Protein AF-X1I2N5-F1 (afdb_monomer_lite)

Sequence (137 aa):
MPGRALPEEIEVLGAMKLKTRVFELCNGKYESLKELARAMGISVTQVYRVRQGKSDIGEKFIIGAVKAFPDKKLDDLFYVVPDESEMTDSRSDLGAKGNLISTPQPPEARRDEIVRNALSTPPEARRDEIVKLRKAG

InterPro domains:
  IPR001387 Cro/C1-type, helix-turn-helix domain [cd00093] (32-69)

pLDDT: mean 70.34, std 18.23, range [41.16, 93.12]

Structure (mmCIF, N/CA/C/O backbone):
data_AF-X1I2N5-F1
#
_entry.id   AF-X1I2N5-F1
#
loop_
_atom_site.group_PDB
_atom_site.id
_atom_site.type_symbol
_atom_site.label_atom_id
_atom_site.label_alt_id
_atom_site.label_comp_id
_atom_site.label_asym_id
_atom_site.label_entity_id
_atom_site.label_seq_id
_atom_site.pdbx_PDB_ins_code
_atom_site.Cartn_x
_atom_site.Cartn_y
_atom_site.Cartn_z
_atom_site.occupancy
_atom_site.B_iso_or_equiv
_atom_site.auth_seq_id
_atom_site.auth_comp_id
_atom_site.auth_asym_id
_atom_site.auth_atom_id
_atom_site.pdbx_PDB_model_num
ATOM 1 N N . MET A 1 1 ? 7.879 -44.610 -39.556 1.00 47.16 1 MET A N 1
ATOM 2 C CA . MET A 1 1 ? 8.465 -43.344 -39.068 1.00 47.16 1 MET A CA 1
ATOM 3 C C . MET A 1 1 ? 7.423 -42.660 -38.192 1.00 47.16 1 MET A C 1
ATOM 5 O O . MET A 1 1 ? 6.459 -42.160 -38.758 1.00 47.16 1 MET A O 1
ATOM 9 N N . PRO A 1 2 ? 7.509 -42.709 -36.852 1.00 52.09 2 PRO A N 1
ATOM 10 C CA . PRO A 1 2 ? 6.597 -41.937 -36.017 1.00 52.09 2 PRO A CA 1
ATOM 11 C C . PRO A 1 2 ? 6.953 -40.454 -36.149 1.00 52.09 2 PRO A C 1
ATOM 13 O O . PRO A 1 2 ? 8.081 -40.044 -35.873 1.00 52.09 2 PRO A O 1
ATOM 16 N N . GLY A 1 3 ? 5.995 -39.678 -36.655 1.00 55.41 3 GLY A N 1
ATOM 17 C CA . GLY A 1 3 ? 6.076 -38.228 -36.722 1.00 55.41 3 GLY A CA 1
ATOM 18 C C . GLY A 1 3 ? 6.283 -37.664 -35.322 1.00 55.41 3 GLY A C 1
ATOM 19 O O . GLY A 1 3 ? 5.561 -38.008 -34.390 1.00 55.41 3 GLY A O 1
ATOM 20 N N . ARG A 1 4 ? 7.308 -36.825 -35.190 1.00 49.28 4 ARG A N 1
ATOM 21 C CA . ARG A 1 4 ? 7.583 -36.016 -34.004 1.00 49.28 4 ARG A CA 1
ATOM 22 C C . ARG A 1 4 ? 6.340 -35.168 -33.712 1.00 49.28 4 ARG A C 1
ATOM 24 O O . ARG A 1 4 ? 6.088 -34.200 -34.423 1.00 49.28 4 ARG A O 1
ATOM 31 N N . ALA A 1 5 ? 5.573 -35.543 -32.694 1.00 57.47 5 ALA A N 1
ATOM 32 C CA . ALA A 1 5 ? 4.666 -34.620 -32.034 1.00 57.47 5 ALA A CA 1
ATOM 33 C C . ALA A 1 5 ? 5.540 -33.559 -31.353 1.00 57.47 5 ALA A C 1
ATOM 35 O O . ALA A 1 5 ? 6.367 -33.886 -30.499 1.00 57.47 5 ALA A O 1
ATOM 36 N N . LEU A 1 6 ? 5.435 -32.312 -31.806 1.00 53.69 6 LEU A N 1
ATOM 37 C CA . LEU A 1 6 ? 5.934 -31.178 -31.039 1.00 53.69 6 LEU A CA 1
ATOM 38 C C . LEU A 1 6 ? 4.985 -30.997 -29.847 1.00 53.69 6 LEU A C 1
ATOM 40 O O . LEU A 1 6 ? 3.774 -31.078 -30.058 1.00 53.69 6 LEU A O 1
ATOM 44 N N . PRO A 1 7 ? 5.493 -30.800 -28.621 1.00 55.81 7 PRO A N 1
ATOM 45 C CA . PRO A 1 7 ? 4.635 -30.487 -27.493 1.00 55.81 7 PRO A CA 1
ATOM 46 C C . PRO A 1 7 ? 3.923 -29.157 -27.759 1.00 55.81 7 PRO A C 1
ATOM 48 O O . PRO A 1 7 ? 4.554 -28.135 -28.041 1.00 55.81 7 PRO A O 1
ATOM 51 N N . GLU A 1 8 ? 2.595 -29.222 -27.715 1.00 59.47 8 GLU A N 1
ATOM 52 C CA . GLU A 1 8 ? 1.730 -28.093 -27.402 1.00 59.47 8 GLU A CA 1
ATOM 53 C C . GLU A 1 8 ? 2.182 -27.494 -26.059 1.00 59.47 8 GLU A C 1
ATOM 55 O O . GLU A 1 8 ? 2.709 -28.208 -25.209 1.00 59.47 8 GLU A O 1
ATOM 60 N N . GLU A 1 9 ? 1.968 -26.190 -25.888 1.00 51.66 9 GLU A N 1
ATOM 61 C CA . GLU A 1 9 ? 2.235 -25.443 -24.651 1.00 51.66 9 GLU A CA 1
ATOM 62 C C . GLU A 1 9 ? 3.708 -25.073 -24.428 1.00 51.66 9 GLU A C 1
ATOM 64 O O . GLU A 1 9 ? 4.423 -25.589 -23.571 1.00 51.66 9 GLU A O 1
ATOM 69 N N . ILE A 1 10 ? 4.150 -24.047 -25.160 1.00 55.84 10 ILE A N 1
ATOM 70 C CA . ILE A 1 10 ? 5.128 -23.126 -24.582 1.00 55.84 10 ILE A CA 1
ATOM 71 C C . ILE A 1 10 ? 4.389 -22.442 -23.427 1.00 55.84 10 ILE A C 1
ATOM 73 O O . ILE A 1 10 ? 3.636 -21.494 -23.653 1.00 55.84 10 ILE A O 1
ATOM 77 N N . GLU A 1 11 ? 4.547 -22.966 -22.209 1.00 57.97 11 GLU A N 1
ATOM 78 C CA . GLU A 1 11 ? 4.245 -22.228 -20.987 1.00 57.97 11 GLU A CA 1
ATOM 79 C C . GLU A 1 11 ? 4.984 -20.899 -21.097 1.00 57.97 11 GLU A C 1
ATOM 81 O O . GLU A 1 11 ? 6.212 -20.822 -20.997 1.00 57.97 11 GLU A O 1
ATOM 86 N N . VAL A 1 12 ? 4.229 -19.842 -21.379 1.00 56.06 12 VAL A N 1
ATOM 87 C CA . VAL A 1 12 ? 4.724 -18.483 -21.271 1.00 56.06 12 VAL A CA 1
ATOM 88 C C . VAL A 1 12 ? 4.991 -18.294 -19.784 1.00 56.06 12 VAL A C 1
ATOM 90 O O . VAL A 1 12 ? 4.103 -17.903 -19.030 1.00 56.06 12 VAL A O 1
ATOM 93 N N . LEU A 1 13 ? 6.218 -18.590 -19.349 1.00 55.41 13 LEU A N 1
ATOM 94 C CA . LEU A 1 13 ? 6.786 -18.139 -18.080 1.00 55.41 13 LEU A CA 1
ATOM 95 C C . LEU A 1 13 ? 6.993 -16.618 -18.166 1.00 55.41 13 LEU A C 1
ATOM 97 O O . LEU A 1 13 ? 8.086 -16.100 -17.966 1.00 55.41 13 LEU A O 1
ATOM 101 N N . GLY A 1 14 ? 5.936 -15.895 -18.535 1.00 62.38 14 GLY A N 1
ATOM 102 C CA . GLY A 1 14 ? 5.864 -14.462 -18.379 1.00 62.38 14 GLY A CA 1
ATOM 103 C C . GLY A 1 14 ? 5.877 -14.212 -16.886 1.00 62.38 14 GLY A C 1
ATOM 104 O O . GLY A 1 14 ? 5.088 -14.812 -16.148 1.00 62.38 14 GLY A O 1
ATOM 105 N N . ALA A 1 15 ? 6.796 -13.364 -16.430 1.00 72.88 15 ALA A N 1
ATOM 106 C CA . ALA A 1 15 ? 6.779 -12.924 -15.048 1.00 72.88 15 ALA A CA 1
ATOM 107 C C . ALA A 1 15 ? 5.355 -12.443 -14.719 1.00 72.88 15 ALA A C 1
ATOM 109 O O . ALA A 1 15 ? 4.668 -11.858 -15.548 1.00 72.88 15 ALA A O 1
ATOM 110 N N . MET A 1 16 ? 4.839 -12.783 -13.547 1.00 81.38 16 MET A N 1
ATOM 111 C CA . MET A 1 16 ? 3.506 -12.357 -13.137 1.00 81.38 16 MET A CA 1
ATOM 112 C C . MET A 1 16 ? 3.657 -11.174 -12.188 1.00 81.38 16 MET A C 1
ATOM 114 O O . MET A 1 16 ? 4.370 -11.260 -11.189 1.00 81.38 16 MET A O 1
ATOM 118 N N . LYS A 1 17 ? 2.988 -10.060 -12.487 1.00 85.19 17 LYS A N 1
ATOM 119 C CA . LYS A 1 17 ? 3.001 -8.853 -11.654 1.00 85.19 17 LYS A CA 1
ATOM 120 C C . LYS A 1 17 ? 1.718 -8.748 -10.847 1.00 85.19 17 LYS A C 1
ATOM 122 O O . LYS A 1 17 ? 0.615 -8.835 -11.381 1.00 85.19 17 LYS A O 1
ATOM 127 N N . LEU A 1 18 ? 1.864 -8.500 -9.549 1.00 87.56 18 LEU A N 1
ATOM 128 C CA . LEU A 1 18 ? 0.736 -8.200 -8.676 1.00 87.56 18 LEU A CA 1
ATOM 129 C C . LEU A 1 18 ? 0.332 -6.730 -8.852 1.00 87.56 18 LEU A C 1
ATOM 131 O O . LEU A 1 18 ? 1.154 -5.824 -8.706 1.00 87.56 18 LEU A O 1
ATOM 135 N N . LYS A 1 19 ? -0.945 -6.485 -9.137 1.00 88.94 19 LYS A N 1
ATOM 136 C CA . LYS A 1 19 ? -1.578 -5.162 -9.175 1.00 88.94 19 LYS A CA 1
ATOM 137 C C . LYS A 1 19 ? -2.652 -5.056 -8.093 1.00 88.94 19 LYS A C 1
ATOM 139 O O . LYS A 1 19 ? -3.096 -6.051 -7.523 1.00 88.94 19 LYS A O 1
ATOM 144 N N . THR A 1 20 ? -3.063 -3.828 -7.781 1.00 91.00 20 THR A N 1
ATOM 145 C CA . THR A 1 20 ? -4.053 -3.553 -6.732 1.00 91.00 20 THR A CA 1
ATOM 146 C C . THR A 1 20 ? -5.181 -2.659 -7.224 1.00 91.00 20 THR A C 1
ATOM 148 O O . THR A 1 20 ? -4.958 -1.726 -7.994 1.00 91.00 20 THR A O 1
ATOM 151 N N . ARG A 1 21 ? -6.391 -2.932 -6.730 1.00 90.62 21 ARG A N 1
ATOM 152 C CA . ARG A 1 21 ? -7.608 -2.131 -6.929 1.00 90.62 21 ARG A CA 1
ATOM 153 C C . ARG A 1 21 ? -7.960 -1.292 -5.710 1.00 90.62 21 ARG A C 1
ATOM 155 O O . ARG A 1 21 ? -8.973 -0.601 -5.707 1.00 90.62 21 ARG A O 1
ATOM 162 N N . VAL A 1 22 ? -7.112 -1.305 -4.680 1.00 88.88 22 VAL A N 1
ATOM 163 C CA . VAL A 1 22 ? -7.304 -0.514 -3.458 1.00 88.88 22 VAL A CA 1
ATOM 164 C C . VAL A 1 22 ? -7.579 0.951 -3.801 1.00 88.88 22 VAL A C 1
ATOM 166 O O . VAL A 1 22 ? -8.502 1.539 -3.257 1.00 88.88 22 VAL A O 1
ATOM 169 N N . PHE A 1 23 ? -6.856 1.528 -4.766 1.00 87.69 23 PHE A N 1
ATOM 170 C CA . PHE A 1 23 ? -7.050 2.921 -5.183 1.00 87.69 23 PHE A CA 1
ATOM 171 C C . PHE A 1 23 ? -8.417 3.208 -5.821 1.00 87.69 23 PHE A C 1
ATOM 173 O O . PHE A 1 23 ? -8.908 4.323 -5.685 1.00 87.69 23 PHE A O 1
ATOM 180 N N . GLU A 1 24 ? -9.030 2.225 -6.482 1.00 87.56 24 GLU A N 1
ATOM 181 C CA . GLU A 1 24 ? -10.383 2.336 -7.045 1.00 87.56 24 GLU A CA 1
ATOM 182 C C . GLU A 1 24 ? -11.433 2.241 -5.932 1.00 87.56 24 GLU A C 1
ATOM 184 O O . GLU A 1 24 ? -12.378 3.024 -5.886 1.00 87.56 24 GLU A O 1
ATOM 189 N N . LEU A 1 25 ? -11.223 1.313 -4.994 1.00 84.19 25 LEU A N 1
ATOM 190 C CA . LEU A 1 25 ? -12.114 1.048 -3.862 1.00 84.19 25 LEU A CA 1
ATOM 191 C C . LEU A 1 25 ? -12.073 2.146 -2.786 1.00 84.19 25 LEU A C 1
ATOM 193 O O . LEU A 1 25 ? -12.960 2.212 -1.936 1.00 84.19 25 LEU A O 1
ATOM 197 N N . CYS A 1 26 ? -11.059 3.013 -2.811 1.00 79.44 26 CYS A N 1
ATOM 198 C CA . CYS A 1 26 ? -10.934 4.145 -1.895 1.00 79.44 26 CYS A CA 1
ATOM 199 C C . CYS A 1 26 ? -11.942 5.268 -2.150 1.00 79.44 26 CYS A C 1
ATOM 201 O O . CYS A 1 26 ? -12.223 6.016 -1.212 1.00 79.44 26 CYS A O 1
ATOM 203 N N . ASN A 1 27 ? -12.477 5.401 -3.372 1.00 70.12 27 ASN A N 1
ATOM 204 C CA . ASN A 1 27 ? -13.428 6.461 -3.716 1.00 70.12 27 ASN A CA 1
ATOM 205 C C . ASN A 1 27 ? -14.726 6.288 -2.909 1.00 70.12 27 ASN A C 1
ATOM 207 O O . ASN A 1 27 ? -15.592 5.493 -3.261 1.00 70.12 27 ASN A O 1
ATOM 211 N N . GLY A 1 28 ? -14.837 7.031 -1.806 1.00 71.50 28 GLY A N 1
ATOM 212 C CA . GLY A 1 28 ? -15.991 7.035 -0.904 1.00 71.50 28 GLY A CA 1
ATOM 213 C C . GLY A 1 28 ? -15.715 6.505 0.507 1.00 71.50 28 GLY A C 1
ATOM 214 O O . GLY A 1 28 ? -16.471 6.841 1.412 1.00 71.50 28 GLY A O 1
ATOM 215 N N . LYS A 1 29 ? -14.635 5.734 0.728 1.00 78.44 29 LYS A N 1
ATOM 216 C CA . LYS A 1 29 ? -14.237 5.261 2.076 1.00 78.44 29 LYS A CA 1
ATOM 217 C C . LYS A 1 29 ? -13.14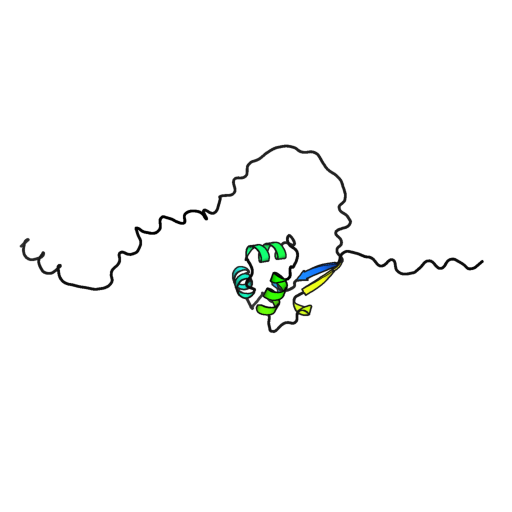8 6.126 2.715 1.00 78.44 29 LYS A C 1
ATOM 219 O O . LYS A 1 29 ? -13.093 6.213 3.936 1.00 78.44 29 LYS A O 1
ATOM 224 N N . TYR A 1 30 ? -12.303 6.760 1.900 1.00 85.06 30 TYR A N 1
ATOM 225 C CA . TYR A 1 30 ? -11.224 7.637 2.359 1.00 85.06 30 TYR A CA 1
ATOM 226 C C . TYR A 1 30 ? -11.192 8.918 1.525 1.00 85.06 30 TYR A C 1
ATOM 228 O O . TYR A 1 30 ? -11.266 8.860 0.297 1.00 85.06 30 TYR A O 1
ATOM 236 N N . GLU A 1 31 ? -11.032 10.071 2.174 1.00 82.19 31 GLU A N 1
ATOM 237 C CA . GLU A 1 31 ? -11.004 11.380 1.502 1.00 82.19 31 GLU A CA 1
ATOM 238 C C . GLU A 1 31 ? -9.656 11.644 0.819 1.00 82.19 31 GLU A C 1
ATOM 240 O O . GLU A 1 31 ? -9.544 12.461 -0.097 1.00 82.19 31 GLU A O 1
ATOM 245 N N . SER A 1 32 ? -8.596 10.960 1.261 1.00 87.69 32 SER A N 1
ATOM 246 C CA . SER A 1 32 ? -7.254 11.160 0.722 1.00 87.69 32 SER A CA 1
ATOM 247 C C . SER A 1 32 ? -6.354 9.930 0.822 1.00 87.69 32 SER A C 1
ATOM 249 O O . SER A 1 32 ? -6.491 9.076 1.697 1.00 87.69 32 SER A O 1
ATOM 251 N N . LEU A 1 33 ? -5.318 9.896 -0.024 1.00 86.94 33 LEU A N 1
ATOM 252 C CA . LEU A 1 33 ? -4.258 8.880 0.043 1.00 86.94 33 LEU A CA 1
ATOM 253 C C . LEU A 1 33 ? -3.484 8.898 1.369 1.00 86.94 33 LEU A C 1
ATOM 255 O O . LEU A 1 33 ? -2.929 7.877 1.766 1.00 86.94 33 LEU A O 1
ATOM 259 N N . LYS A 1 34 ? -3.431 10.048 2.054 1.00 90.69 34 LYS A N 1
ATOM 260 C CA . LYS A 1 34 ? -2.808 10.157 3.380 1.00 90.69 34 LYS A CA 1
ATOM 261 C C . LYS A 1 34 ? -3.623 9.410 4.429 1.00 90.69 34 LYS A C 1
ATOM 263 O O . LYS A 1 34 ? -3.055 8.714 5.264 1.00 90.69 34 LYS A O 1
ATOM 268 N N . GLU A 1 35 ? -4.940 9.551 4.369 1.00 90.75 35 GLU A N 1
ATOM 269 C CA . GLU A 1 35 ? -5.857 8.858 5.265 1.00 90.75 35 GLU A CA 1
ATOM 270 C C . GLU A 1 35 ? -5.838 7.350 5.017 1.00 90.75 35 GLU A C 1
ATOM 272 O O . GLU A 1 35 ? -5.667 6.578 5.958 1.00 90.75 35 GLU A O 1
ATOM 277 N N . LEU A 1 36 ? -5.870 6.945 3.745 1.00 90.75 36 LEU A N 1
ATOM 278 C CA . LEU A 1 36 ? -5.678 5.558 3.333 1.00 90.75 36 LEU A CA 1
ATOM 279 C C . LEU A 1 36 ? -4.357 4.984 3.874 1.00 90.75 36 LEU A C 1
ATOM 281 O O . LEU A 1 36 ? -4.344 3.903 4.456 1.00 90.75 36 LEU A O 1
ATOM 285 N N . ALA A 1 37 ? -3.242 5.707 3.732 1.00 91.75 37 ALA A N 1
ATOM 286 C CA . ALA A 1 37 ? -1.946 5.277 4.261 1.00 91.75 37 ALA A CA 1
ATOM 287 C C . ALA A 1 37 ? -1.986 5.075 5.784 1.00 91.75 37 ALA A C 1
ATOM 289 O O . ALA A 1 37 ? -1.458 4.085 6.291 1.00 91.75 37 ALA A O 1
ATOM 290 N N . ARG A 1 38 ? -2.660 5.983 6.505 1.00 92.44 38 ARG A N 1
ATOM 291 C CA . ARG A 1 38 ? -2.841 5.897 7.959 1.00 92.44 38 ARG A CA 1
ATOM 292 C C . ARG A 1 38 ? -3.690 4.689 8.351 1.00 92.44 38 ARG A C 1
ATOM 294 O O . ARG A 1 38 ? -3.328 3.994 9.293 1.00 92.44 38 ARG A O 1
ATOM 301 N N . ALA A 1 39 ? -4.767 4.415 7.616 1.00 90.75 39 ALA A N 1
ATOM 302 C CA . ALA A 1 39 ? -5.631 3.257 7.839 1.00 90.75 39 ALA A CA 1
ATOM 303 C C . ALA A 1 39 ? -4.910 1.928 7.552 1.00 90.75 39 ALA A C 1
ATOM 305 O O . ALA A 1 39 ? -5.043 0.974 8.313 1.00 90.75 39 ALA A O 1
ATOM 306 N N . MET A 1 40 ? -4.093 1.886 6.498 1.00 91.44 40 MET A N 1
ATOM 307 C CA . MET A 1 40 ? -3.269 0.723 6.157 1.00 91.44 40 MET A CA 1
ATOM 308 C C . MET A 1 40 ? -2.034 0.573 7.059 1.00 91.44 40 MET A C 1
ATOM 310 O O . MET A 1 40 ? -1.397 -0.476 7.058 1.00 91.44 40 MET A O 1
ATOM 314 N N . GLY A 1 41 ? -1.666 1.606 7.822 1.00 92.00 41 GLY A N 1
ATOM 315 C CA . GLY A 1 41 ? -0.470 1.597 8.665 1.00 92.00 41 GLY A CA 1
ATOM 316 C C . GLY A 1 41 ? 0.843 1.579 7.875 1.00 92.00 41 GLY A C 1
ATOM 317 O O . GLY A 1 41 ? 1.845 1.062 8.368 1.00 92.00 41 GLY A O 1
ATOM 318 N N . ILE A 1 42 ? 0.854 2.129 6.656 1.00 91.88 42 ILE A N 1
ATOM 319 C CA . ILE A 1 42 ? 2.055 2.230 5.816 1.00 91.88 42 ILE A CA 1
ATOM 320 C C . ILE A 1 42 ? 2.408 3.684 5.507 1.00 91.88 42 ILE A C 1
ATOM 322 O O . ILE A 1 42 ? 1.615 4.603 5.704 1.00 91.88 42 ILE A O 1
ATOM 326 N N . SER A 1 43 ? 3.628 3.912 5.015 1.00 91.50 43 SER A N 1
ATOM 327 C CA . SER A 1 43 ? 4.055 5.269 4.672 1.00 91.50 43 SER A CA 1
ATOM 328 C C . SER A 1 43 ? 3.275 5.813 3.474 1.00 91.50 43 SER A C 1
ATOM 330 O O . SER A 1 43 ? 3.054 5.120 2.478 1.00 91.50 43 SER A O 1
ATOM 332 N N . VAL A 1 44 ? 2.933 7.101 3.531 1.00 91.25 44 VAL A N 1
ATOM 333 C CA . VAL A 1 44 ? 2.312 7.827 2.412 1.00 91.25 44 VAL A CA 1
ATOM 334 C C . VAL A 1 44 ? 3.171 7.702 1.149 1.00 91.25 44 VAL A C 1
ATOM 336 O O . VAL A 1 44 ? 2.657 7.469 0.059 1.00 91.25 44 VAL A O 1
ATOM 339 N N . THR A 1 45 ? 4.496 7.772 1.299 1.00 91.25 45 THR A N 1
ATOM 340 C CA . THR A 1 45 ? 5.452 7.597 0.201 1.00 91.25 45 THR A CA 1
ATOM 341 C C . THR A 1 45 ? 5.326 6.229 -0.467 1.00 91.25 45 THR A C 1
ATOM 343 O O . THR A 1 45 ? 5.345 6.164 -1.695 1.00 91.25 45 THR A O 1
ATOM 346 N N . GLN A 1 46 ? 5.159 5.144 0.298 1.00 90.25 46 GLN A N 1
ATOM 347 C CA . GLN A 1 46 ? 4.913 3.819 -0.280 1.00 90.25 46 GLN A CA 1
ATOM 348 C C . GLN A 1 46 ? 3.615 3.789 -1.084 1.00 90.25 46 GLN A C 1
ATOM 350 O O . GLN A 1 46 ? 3.623 3.298 -2.207 1.00 90.25 46 GLN A O 1
ATOM 355 N N . VAL A 1 47 ? 2.532 4.367 -0.560 1.00 90.62 47 VAL A N 1
ATOM 356 C CA . VAL A 1 47 ? 1.245 4.443 -1.269 1.00 90.62 47 VAL A CA 1
ATOM 357 C C . VAL A 1 47 ? 1.402 5.144 -2.620 1.00 90.62 47 VAL A C 1
ATOM 359 O O . VAL A 1 47 ? 0.933 4.639 -3.638 1.00 90.62 47 VAL A O 1
ATOM 362 N N . TYR A 1 48 ? 2.125 6.267 -2.664 1.00 90.75 48 TYR A N 1
ATOM 363 C CA . TYR A 1 48 ? 2.406 6.966 -3.920 1.00 90.75 48 TYR A CA 1
ATOM 364 C C . TYR A 1 48 ? 3.297 6.164 -4.873 1.00 90.75 48 TYR A C 1
ATOM 366 O O . TYR A 1 48 ? 3.050 6.182 -6.077 1.00 90.75 48 TYR A O 1
ATOM 374 N N . ARG A 1 49 ? 4.315 5.453 -4.371 1.00 89.00 49 ARG A N 1
ATOM 375 C CA . ARG A 1 49 ? 5.203 4.633 -5.213 1.00 89.00 49 ARG A CA 1
ATOM 376 C C . ARG A 1 49 ? 4.473 3.448 -5.834 1.00 89.00 49 ARG A C 1
ATOM 378 O O . ARG A 1 49 ? 4.636 3.223 -7.028 1.00 89.00 49 ARG A O 1
ATOM 385 N N . VAL A 1 50 ? 3.636 2.758 -5.062 1.00 89.00 50 VAL A N 1
ATOM 386 C CA . VAL A 1 50 ? 2.796 1.657 -5.559 1.00 89.00 50 VAL A CA 1
ATOM 387 C C . VAL A 1 50 ? 1.787 2.179 -6.581 1.00 89.00 50 VAL A C 1
ATOM 389 O O . VAL A 1 50 ? 1.660 1.613 -7.661 1.00 89.00 50 VAL A O 1
ATOM 392 N N . ARG A 1 51 ? 1.142 3.323 -6.310 1.00 87.25 51 ARG A N 1
ATOM 393 C CA . ARG A 1 51 ? 0.223 3.966 -7.265 1.00 87.25 51 ARG A CA 1
ATOM 394 C C . ARG A 1 51 ? 0.896 4.311 -8.597 1.00 87.25 51 ARG A C 1
ATOM 396 O O . ARG A 1 51 ? 0.264 4.219 -9.641 1.00 87.25 51 ARG A O 1
ATOM 403 N N . GLN A 1 52 ? 2.153 4.746 -8.557 1.00 86.75 52 GLN A N 1
ATOM 404 C CA . GLN A 1 52 ? 2.933 5.097 -9.748 1.00 86.75 52 GLN A CA 1
ATOM 405 C C . GLN A 1 52 ? 3.570 3.879 -10.437 1.00 86.75 52 GLN A C 1
ATOM 407 O O . GLN A 1 52 ? 4.270 4.066 -11.427 1.00 86.75 52 GLN A O 1
ATOM 412 N N . GLY A 1 53 ? 3.399 2.663 -9.903 1.00 84.88 53 GLY A N 1
ATOM 413 C CA . GLY A 1 53 ? 4.070 1.461 -10.409 1.00 84.88 53 GLY A CA 1
ATOM 414 C C . GLY A 1 53 ? 5.590 1.460 -10.205 1.00 84.88 53 GLY A C 1
ATOM 415 O O . GLY A 1 53 ? 6.295 0.725 -10.882 1.00 84.88 53 GLY A O 1
ATOM 416 N N . LYS A 1 54 ? 6.114 2.296 -9.295 1.00 84.12 54 LYS A N 1
ATOM 417 C CA . LYS A 1 54 ? 7.554 2.420 -8.986 1.00 84.12 54 LYS A CA 1
ATOM 418 C C . LYS A 1 54 ? 8.026 1.495 -7.864 1.00 84.12 54 LYS A C 1
ATOM 420 O O . LYS A 1 54 ? 9.222 1.411 -7.598 1.00 84.12 54 LYS A O 1
ATOM 425 N N . SER A 1 55 ? 7.099 0.890 -7.131 1.00 82.12 55 SER A N 1
ATOM 426 C CA . SER A 1 55 ? 7.400 -0.122 -6.123 1.00 82.12 55 SER A CA 1
ATOM 427 C C . SER A 1 55 ? 6.427 -1.268 -6.255 1.00 82.12 55 SER A C 1
ATOM 429 O O . SER A 1 55 ? 5.228 -1.039 -6.427 1.00 82.12 55 SER A O 1
ATOM 431 N N . ASP A 1 56 ? 6.962 -2.470 -6.089 1.00 82.50 56 ASP A N 1
ATOM 432 C CA . ASP A 1 56 ? 6.170 -3.681 -6.013 1.00 82.50 56 ASP A CA 1
ATOM 433 C C . ASP A 1 56 ? 5.288 -3.689 -4.765 1.00 82.50 56 ASP A C 1
ATOM 435 O O . ASP A 1 56 ? 5.561 -3.049 -3.738 1.00 82.50 56 ASP A O 1
ATOM 439 N N . ILE A 1 57 ? 4.198 -4.438 -4.870 1.00 88.38 57 ILE A N 1
ATOM 440 C CA . ILE A 1 57 ? 3.255 -4.648 -3.782 1.00 88.38 57 ILE A CA 1
ATOM 441 C C . ILE A 1 57 ? 3.861 -5.675 -2.825 1.00 88.38 57 ILE A C 1
ATOM 443 O O . ILE A 1 57 ? 3.806 -6.877 -3.060 1.00 88.38 57 ILE A O 1
ATOM 447 N N . GLY A 1 58 ? 4.459 -5.184 -1.741 1.00 88.56 58 GLY A N 1
ATOM 448 C CA . GLY A 1 58 ? 5.029 -6.030 -0.694 1.00 88.56 58 GLY A CA 1
ATOM 449 C C . GLY A 1 58 ? 4.018 -6.460 0.373 1.00 88.56 58 GLY A C 1
ATOM 450 O O . GLY A 1 58 ? 2.926 -5.904 0.494 1.00 88.56 58 G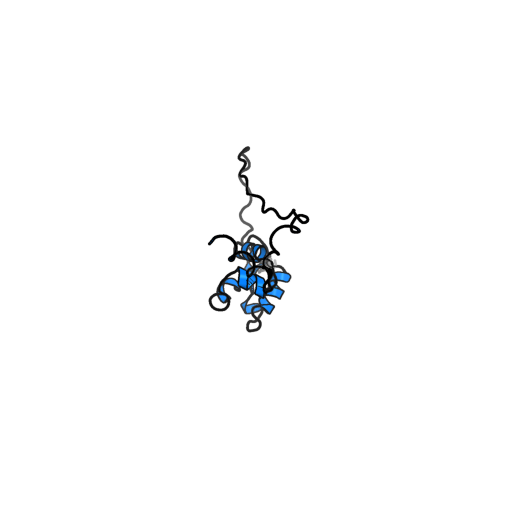LY A O 1
ATOM 451 N N . GLU A 1 59 ? 4.443 -7.384 1.234 1.00 90.38 59 GLU A N 1
ATOM 452 C CA . GLU A 1 59 ? 3.657 -7.934 2.349 1.00 90.38 59 GLU A CA 1
ATOM 453 C C . GLU A 1 59 ? 2.994 -6.851 3.217 1.00 90.38 59 GLU A C 1
ATOM 455 O O . GLU A 1 59 ? 1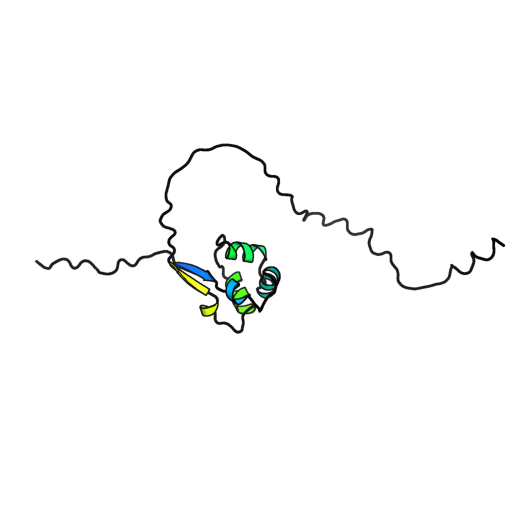.795 -6.904 3.483 1.00 90.38 59 GLU A O 1
ATOM 460 N N . LYS A 1 60 ? 3.742 -5.807 3.599 1.00 90.50 60 LYS A N 1
ATOM 461 C CA . LYS A 1 60 ? 3.215 -4.699 4.418 1.00 90.50 60 LYS A CA 1
ATOM 462 C C . LYS A 1 60 ? 2.040 -3.981 3.754 1.00 90.50 60 LYS A C 1
ATOM 464 O O . LYS A 1 60 ? 1.127 -3.540 4.446 1.00 90.50 60 LYS A O 1
ATOM 469 N N . PHE A 1 61 ? 2.069 -3.858 2.426 1.00 91.75 61 PHE A N 1
ATOM 470 C CA . PHE A 1 61 ? 0.978 -3.250 1.672 1.00 91.75 61 PHE A CA 1
ATOM 471 C C . PHE A 1 61 ? -0.252 -4.161 1.678 1.00 91.75 61 PHE A C 1
ATOM 473 O O . PHE A 1 61 ? -1.359 -3.681 1.899 1.00 91.75 61 PHE A O 1
ATOM 480 N N . ILE A 1 62 ? -0.053 -5.469 1.501 1.00 91.31 62 ILE A N 1
ATOM 481 C CA . ILE A 1 62 ? -1.130 -6.468 1.516 1.00 91.31 62 ILE A CA 1
ATOM 482 C C . ILE A 1 62 ? -1.807 -6.504 2.889 1.00 91.31 62 ILE A C 1
ATOM 484 O O . ILE A 1 62 ? -3.020 -6.323 2.979 1.00 91.31 62 ILE A O 1
ATOM 488 N N . ILE A 1 63 ? -1.028 -6.649 3.965 1.00 92.38 63 ILE A N 1
ATOM 489 C CA . ILE A 1 63 ? -1.545 -6.653 5.341 1.00 92.38 63 ILE A CA 1
ATOM 490 C C . ILE A 1 63 ? -2.293 -5.348 5.633 1.00 92.38 63 ILE A C 1
ATOM 492 O O . ILE A 1 63 ? -3.390 -5.373 6.191 1.00 92.38 63 ILE A O 1
ATOM 496 N N . GLY A 1 64 ? -1.722 -4.208 5.235 1.00 93.12 64 GLY A N 1
ATOM 497 C CA . GLY A 1 64 ? -2.341 -2.901 5.425 1.00 93.12 64 GLY A CA 1
ATOM 498 C C . GLY A 1 64 ? -3.670 -2.758 4.687 1.00 93.12 64 GLY A C 1
ATOM 499 O O . GLY A 1 64 ? -4.650 -2.298 5.272 1.00 93.12 64 GLY A O 1
ATOM 500 N N . ALA A 1 65 ? -3.733 -3.201 3.432 1.00 91.88 65 ALA A N 1
ATOM 501 C CA . ALA A 1 65 ? -4.951 -3.165 2.630 1.00 91.88 65 ALA A CA 1
ATOM 502 C C . ALA A 1 65 ? -6.065 -4.019 3.245 1.00 91.88 65 ALA A C 1
ATOM 504 O O . ALA A 1 65 ? -7.185 -3.538 3.385 1.00 91.88 65 ALA A O 1
ATOM 505 N N . VAL A 1 66 ? -5.758 -5.241 3.689 1.00 91.38 66 VAL A N 1
ATOM 506 C CA . VAL A 1 66 ? -6.734 -6.112 4.369 1.00 91.38 66 VAL A CA 1
ATOM 507 C C . VAL A 1 66 ? -7.239 -5.468 5.666 1.00 91.38 66 VAL A C 1
ATOM 509 O O . VAL A 1 66 ? -8.422 -5.550 5.983 1.00 91.38 66 VAL A O 1
ATOM 512 N N . LYS A 1 67 ? -6.371 -4.755 6.394 1.00 91.00 67 LYS A N 1
ATOM 513 C CA . LYS A 1 67 ? -6.752 -4.007 7.603 1.00 91.00 67 LYS A CA 1
ATOM 514 C C . LYS A 1 67 ? -7.666 -2.814 7.317 1.00 91.00 67 LYS A C 1
ATOM 516 O O . LYS A 1 67 ? -8.584 -2.553 8.088 1.00 91.00 67 LYS A O 1
ATOM 521 N N . ALA A 1 68 ? -7.404 -2.080 6.238 1.00 90.50 68 ALA A N 1
ATOM 522 C CA . ALA A 1 68 ? -8.209 -0.930 5.825 1.00 90.50 68 ALA A CA 1
ATOM 523 C C . ALA A 1 68 ? -9.558 -1.357 5.211 1.00 90.50 68 ALA A C 1
ATOM 525 O O . ALA A 1 68 ? -10.576 -0.673 5.354 1.00 90.50 68 ALA A O 1
ATOM 526 N N . PHE A 1 69 ? -9.593 -2.523 4.569 1.00 89.12 69 PHE A N 1
ATOM 527 C CA . PHE A 1 69 ? -10.773 -3.075 3.912 1.00 89.12 69 PHE A CA 1
ATOM 528 C C . PHE A 1 69 ? -11.151 -4.447 4.486 1.00 89.12 69 PHE A C 1
ATOM 530 O O . PHE A 1 69 ? -11.099 -5.437 3.760 1.00 89.12 69 PHE A O 1
ATOM 537 N N . PRO A 1 70 ? -11.603 -4.516 5.753 1.00 87.88 70 PRO A N 1
ATOM 538 C CA . PRO A 1 70 ? -12.033 -5.782 6.350 1.00 87.88 70 PRO A CA 1
ATOM 539 C C . PRO A 1 70 ? -13.266 -6.376 5.648 1.00 87.88 70 PRO A C 1
ATOM 541 O O . PRO A 1 70 ? -13.472 -7.583 5.668 1.00 87.88 70 PRO A O 1
ATOM 544 N N . ASP A 1 71 ? -14.063 -5.530 4.989 1.00 89.25 71 ASP A N 1
ATOM 545 C CA . ASP A 1 71 ? -15.280 -5.917 4.265 1.00 89.25 71 ASP A CA 1
ATOM 546 C C . ASP A 1 71 ? -14.997 -6.492 2.861 1.00 89.25 71 ASP A C 1
ATOM 548 O O . ASP A 1 71 ? -15.928 -6.858 2.140 1.00 89.25 71 ASP A O 1
ATOM 552 N N . LYS A 1 72 ? -13.729 -6.508 2.423 1.00 88.12 72 LYS A N 1
ATOM 553 C CA . LYS A 1 72 ? -13.307 -6.977 1.097 1.00 88.12 72 LYS A CA 1
ATOM 554 C C . LYS A 1 72 ? -12.349 -8.151 1.218 1.00 88.12 72 LYS A C 1
ATOM 556 O O . LYS A 1 72 ? -11.518 -8.209 2.122 1.00 88.12 72 LYS A O 1
ATOM 561 N N . LYS A 1 73 ? -12.455 -9.088 0.276 1.00 90.25 73 LYS A N 1
ATOM 562 C CA . LYS A 1 73 ? -11.529 -10.220 0.185 1.00 90.25 73 LYS A CA 1
ATOM 563 C C . LYS A 1 73 ? -10.233 -9.796 -0.496 1.00 90.25 73 LYS A C 1
ATOM 565 O O . LYS A 1 73 ? -10.190 -8.801 -1.217 1.00 90.25 73 LYS A O 1
ATOM 570 N N . LEU A 1 74 ? -9.179 -10.580 -0.283 1.00 88.62 74 LEU A N 1
ATOM 571 C CA . LEU A 1 74 ? -7.861 -10.322 -0.866 1.00 88.62 74 LEU A CA 1
ATOM 572 C C . LEU A 1 74 ? -7.916 -10.315 -2.405 1.00 88.62 74 LEU A C 1
ATOM 574 O O . LEU A 1 74 ? -7.334 -9.425 -3.017 1.00 88.62 74 LEU A O 1
ATOM 578 N N . ASP A 1 75 ? -8.721 -11.202 -2.994 1.00 88.81 75 ASP A N 1
ATOM 579 C CA . ASP A 1 75 ? -8.955 -11.299 -4.445 1.00 88.81 75 ASP A CA 1
ATOM 580 C C . ASP A 1 75 ? -9.674 -10.072 -5.037 1.00 88.81 75 ASP A C 1
ATOM 582 O O . ASP A 1 75 ? -9.506 -9.748 -6.210 1.00 88.81 75 ASP A O 1
ATOM 586 N N . ASP A 1 76 ? -10.457 -9.345 -4.232 1.00 89.19 76 ASP A N 1
ATOM 587 C CA . ASP A 1 76 ? -11.091 -8.094 -4.674 1.00 89.19 76 ASP A CA 1
ATOM 588 C C . ASP A 1 76 ? -10.101 -6.917 -4.639 1.00 89.19 76 ASP A C 1
ATOM 590 O O . ASP A 1 76 ? -10.252 -5.932 -5.368 1.00 89.19 76 ASP A O 1
ATOM 594 N N . LEU A 1 77 ? -9.096 -6.999 -3.759 1.00 89.81 77 LEU A N 1
ATOM 595 C CA . LEU A 1 77 ? -8.105 -5.951 -3.506 1.00 89.81 77 LEU A CA 1
ATOM 596 C C . LEU A 1 77 ? -6.890 -6.070 -4.432 1.00 89.81 77 LEU A C 1
ATOM 598 O O . LEU A 1 77 ? -6.290 -5.047 -4.790 1.00 89.81 77 LEU A O 1
ATOM 602 N N . PHE A 1 78 ? -6.524 -7.293 -4.812 1.00 91.31 78 PHE A N 1
ATOM 603 C CA . PHE A 1 78 ? -5.320 -7.617 -5.568 1.00 91.31 78 PHE A CA 1
ATOM 604 C C . PHE A 1 78 ? -5.626 -8.569 -6.716 1.00 91.31 78 PHE A C 1
ATOM 606 O O . PHE A 1 78 ? -6.440 -9.474 -6.595 1.00 91.31 78 PHE A O 1
ATOM 613 N N . TYR A 1 79 ? -4.935 -8.370 -7.831 1.00 91.38 79 TYR A N 1
ATOM 614 C CA . TYR A 1 79 ? -5.049 -9.217 -9.009 1.00 91.38 79 TYR A CA 1
ATOM 615 C C . TYR A 1 79 ? -3.689 -9.363 -9.673 1.00 91.38 79 TYR A C 1
ATOM 617 O O . TYR A 1 79 ? -2.826 -8.491 -9.557 1.00 91.38 79 TYR A O 1
ATOM 625 N N . VAL A 1 80 ? -3.495 -10.475 -10.365 1.00 88.50 80 VAL A N 1
ATOM 626 C CA . VAL A 1 80 ? -2.243 -10.787 -11.048 1.00 88.50 80 VAL A CA 1
ATOM 627 C C . VAL A 1 80 ? -2.404 -10.481 -12.531 1.00 88.50 80 VAL A C 1
ATOM 629 O O . VAL A 1 80 ? -3.443 -10.777 -13.119 1.00 88.50 80 VAL A O 1
ATOM 632 N N . VAL A 1 81 ? -1.389 -9.868 -13.133 1.00 88.19 81 VAL A N 1
ATOM 633 C CA . VAL A 1 81 ? -1.322 -9.626 -14.577 1.00 88.19 81 VAL A CA 1
ATOM 634 C C . VAL A 1 81 ? -0.035 -10.202 -15.162 1.00 88.19 81 VAL A C 1
ATOM 636 O O . VAL A 1 81 ? 0.975 -10.246 -14.453 1.00 88.19 81 VAL A O 1
ATOM 639 N N . PRO A 1 82 ? -0.040 -10.602 -16.444 1.00 84.06 82 PRO A N 1
ATOM 640 C CA . PRO A 1 82 ? 1.189 -10.908 -17.160 1.00 84.06 82 PRO A CA 1
ATOM 641 C C . PRO A 1 82 ? 2.114 -9.689 -17.166 1.00 84.06 82 PRO A C 1
ATOM 643 O O . PRO A 1 82 ? 1.670 -8.549 -17.337 1.00 84.06 82 PRO A O 1
ATOM 646 N N . ASP A 1 83 ? 3.398 -9.925 -16.946 1.00 78.12 83 ASP A N 1
ATOM 647 C CA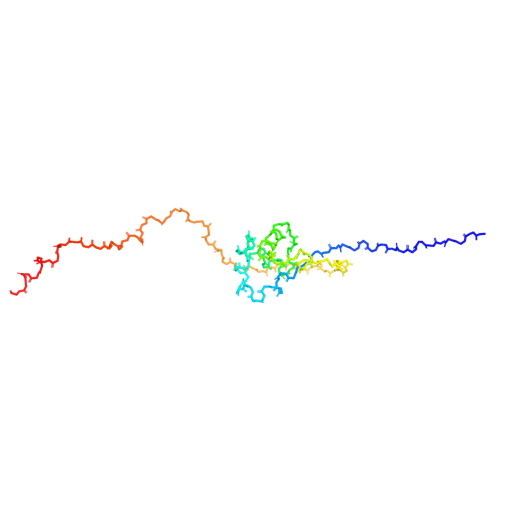 . ASP A 1 83 ? 4.440 -8.928 -17.084 1.00 78.12 83 ASP A CA 1
ATOM 648 C C . ASP A 1 83 ? 4.877 -8.857 -18.544 1.00 78.12 83 ASP A C 1
ATOM 650 O O . ASP A 1 83 ? 5.595 -9.714 -19.050 1.00 78.12 83 ASP A O 1
ATOM 654 N N . GLU A 1 84 ? 4.426 -7.815 -19.228 1.00 69.50 84 GLU A N 1
ATOM 655 C CA . GLU A 1 84 ? 4.781 -7.553 -20.621 1.00 69.50 84 GLU A CA 1
ATOM 656 C C . GLU A 1 84 ? 6.136 -6.824 -20.752 1.00 69.50 84 GLU A C 1
ATOM 658 O O . GLU A 1 84 ? 6.467 -6.332 -21.829 1.00 69.50 84 GLU A O 1
ATOM 663 N N . SER A 1 85 ? 6.943 -6.710 -19.682 1.00 62.00 85 SER A N 1
ATOM 664 C CA . SER A 1 85 ? 8.183 -5.912 -19.711 1.00 62.00 85 SER A CA 1
ATOM 665 C C . SER A 1 85 ? 9.375 -6.532 -20.456 1.00 62.00 85 SER A C 1
ATOM 667 O O . SER A 1 85 ? 10.443 -5.929 -20.484 1.00 62.00 85 SER A O 1
ATOM 669 N N . GLU A 1 86 ? 9.214 -7.674 -21.122 1.00 58.31 86 GLU A N 1
ATOM 670 C CA . GLU A 1 86 ? 10.261 -8.342 -21.919 1.00 58.31 86 GLU A CA 1
ATOM 671 C C . GLU A 1 86 ? 10.394 -7.767 -23.354 1.00 58.31 86 GLU A C 1
ATOM 673 O O . GLU A 1 86 ? 10.637 -8.500 -24.310 1.00 58.31 86 GLU A O 1
ATOM 678 N N . MET A 1 87 ? 10.209 -6.453 -23.564 1.00 51.72 87 MET A N 1
ATOM 679 C CA . MET A 1 87 ? 10.419 -5.853 -24.896 1.00 51.72 87 MET A CA 1
ATOM 680 C C . MET A 1 87 ? 10.913 -4.399 -24.902 1.00 51.72 87 MET A C 1
ATOM 682 O O . MET A 1 87 ? 10.593 -3.626 -25.802 1.00 51.72 87 MET A O 1
ATOM 686 N N . THR A 1 88 ? 11.745 -4.007 -23.935 1.00 51.47 88 THR A N 1
ATOM 687 C CA . THR A 1 88 ? 12.578 -2.799 -24.082 1.00 51.47 88 THR A CA 1
ATOM 688 C C . THR A 1 88 ? 14.031 -3.116 -23.775 1.00 51.47 88 THR A C 1
ATOM 690 O O . THR A 1 88 ? 14.590 -2.634 -22.791 1.00 51.47 88 THR A O 1
ATOM 693 N N . ASP A 1 89 ? 14.639 -3.943 -24.622 1.00 55.34 89 ASP A N 1
ATOM 694 C CA . ASP A 1 89 ? 16.084 -4.107 -24.631 1.00 55.34 89 ASP A CA 1
ATOM 695 C C . ASP A 1 89 ? 16.713 -3.177 -25.685 1.00 55.34 89 ASP A C 1
ATOM 697 O O . ASP A 1 89 ? 16.368 -3.204 -26.867 1.00 55.34 89 ASP A O 1
ATOM 701 N N . SER A 1 90 ? 17.659 -2.362 -25.217 1.00 62.69 90 SER A N 1
ATOM 702 C CA . SER A 1 90 ? 18.802 -1.842 -25.973 1.00 62.69 90 SER A CA 1
ATOM 703 C C . SER A 1 90 ? 18.573 -0.895 -27.168 1.00 62.69 90 SER A C 1
ATOM 705 O O . SER A 1 90 ? 18.534 -1.322 -28.322 1.00 62.69 90 SER A O 1
ATOM 707 N N . ARG A 1 91 ? 18.631 0.427 -26.903 1.00 56.56 91 ARG A N 1
ATOM 708 C CA . ARG A 1 91 ? 19.549 1.399 -27.568 1.00 56.56 91 ARG A CA 1
ATOM 709 C C . ARG A 1 91 ? 19.277 2.849 -27.136 1.00 56.56 91 ARG A C 1
ATOM 711 O O . ARG A 1 91 ? 18.359 3.471 -27.650 1.00 56.56 91 ARG A O 1
ATOM 718 N N . SER A 1 92 ? 20.139 3.396 -26.274 1.00 49.31 92 SER A N 1
ATOM 719 C CA . SER A 1 92 ? 21.006 4.545 -26.608 1.00 49.31 92 SER A CA 1
ATOM 720 C C . SER A 1 92 ? 21.747 5.044 -25.362 1.00 49.31 92 SER A C 1
ATOM 722 O O . SER A 1 92 ? 21.282 5.934 -24.649 1.00 49.31 92 SER A O 1
ATOM 724 N N . ASP A 1 93 ? 22.931 4.473 -25.145 1.00 55.94 93 ASP A N 1
ATOM 725 C CA . ASP A 1 93 ? 24.066 5.210 -24.597 1.00 55.94 93 ASP A CA 1
ATOM 726 C C . ASP A 1 93 ? 24.357 6.443 -25.471 1.00 55.94 93 ASP A C 1
ATOM 728 O O . ASP A 1 93 ? 24.400 6.322 -26.697 1.00 55.94 93 ASP A O 1
ATOM 732 N N . LEU A 1 94 ? 24.579 7.586 -24.805 1.00 56.03 94 LEU A N 1
ATOM 733 C CA . LEU A 1 94 ? 25.431 8.749 -25.135 1.00 56.03 94 LEU A CA 1
ATOM 734 C C . LEU A 1 94 ? 24.730 10.074 -24.791 1.00 56.03 94 LEU A C 1
ATOM 736 O O . LEU A 1 94 ? 23.855 10.543 -25.513 1.00 56.03 94 LEU A O 1
ATOM 740 N N . GLY A 1 95 ? 25.179 10.733 -23.718 1.00 41.16 95 GLY A N 1
ATOM 741 C CA . GLY A 1 95 ? 24.769 12.110 -23.431 1.00 41.16 95 GLY A CA 1
ATOM 742 C C . GLY A 1 95 ? 25.167 12.613 -22.051 1.00 41.16 95 GLY A C 1
ATOM 743 O O . GLY A 1 95 ? 24.332 12.777 -21.172 1.00 41.16 95 GLY A O 1
ATOM 744 N N . ALA A 1 96 ? 26.460 12.837 -21.851 1.00 54.66 96 ALA A N 1
ATOM 745 C CA . ALA A 1 96 ? 27.021 13.369 -20.621 1.00 54.66 96 ALA A CA 1
ATOM 746 C C . ALA A 1 96 ? 26.521 14.794 -20.264 1.00 54.66 96 ALA A C 1
ATOM 748 O O . ALA A 1 96 ? 26.336 15.632 -21.139 1.00 54.66 96 ALA A O 1
ATOM 749 N N . LYS A 1 97 ? 26.510 15.062 -18.947 1.00 49.75 97 LYS A N 1
ATOM 750 C CA . LYS A 1 97 ? 26.650 16.359 -18.241 1.00 49.75 97 LYS A CA 1
ATOM 751 C C . LYS A 1 97 ? 25.435 17.298 -18.108 1.00 49.75 97 LYS A C 1
ATOM 753 O O . LYS A 1 97 ? 25.063 18.007 -19.029 1.00 49.75 97 LYS A O 1
ATOM 758 N N . GLY A 1 98 ? 25.036 17.461 -16.838 1.00 47.44 98 GLY A N 1
ATOM 759 C CA . GLY A 1 98 ? 24.666 18.746 -16.230 1.00 47.44 98 GLY A CA 1
ATOM 760 C C . GLY A 1 98 ? 23.172 19.071 -16.196 1.00 47.44 98 GLY A C 1
ATOM 761 O O . GLY A 1 98 ? 22.609 19.466 -17.202 1.00 47.44 98 GLY A O 1
ATOM 762 N N . ASN A 1 99 ? 22.539 19.038 -15.020 1.00 43.03 99 ASN A N 1
ATOM 763 C CA . ASN A 1 99 ? 22.426 20.251 -14.209 1.00 43.03 99 ASN A CA 1
ATOM 764 C C . ASN A 1 99 ? 21.858 19.946 -12.814 1.00 43.03 99 ASN A C 1
ATOM 766 O O . ASN A 1 99 ? 21.006 19.081 -12.623 1.00 43.03 99 ASN A O 1
ATOM 770 N N . LEU A 1 100 ? 22.374 20.693 -11.848 1.00 54.50 100 LEU A N 1
ATOM 771 C CA . LEU A 1 100 ? 22.055 20.674 -10.432 1.00 54.50 100 LEU A CA 1
ATOM 772 C C . LEU A 1 100 ? 20.630 21.216 -10.227 1.00 54.50 100 LEU A C 1
ATOM 774 O O . LEU A 1 100 ? 20.411 22.419 -10.335 1.00 54.50 100 LEU A O 1
ATOM 778 N N . ILE A 1 101 ? 19.657 20.350 -9.936 1.00 46.81 101 ILE A N 1
ATOM 779 C CA . ILE A 1 101 ? 18.351 20.792 -9.432 1.00 46.81 101 ILE A CA 1
ATOM 780 C C . ILE A 1 101 ? 18.342 20.545 -7.928 1.00 46.81 101 ILE A C 1
ATOM 782 O O . ILE A 1 101 ? 18.124 19.430 -7.451 1.00 46.81 101 ILE A O 1
ATOM 786 N N . SER A 1 102 ? 18.634 21.605 -7.181 1.00 47.12 102 SER A N 1
ATOM 787 C CA . SER A 1 102 ? 18.473 21.676 -5.735 1.00 47.12 102 SER A CA 1
ATOM 788 C C . SER A 1 102 ? 17.046 21.281 -5.362 1.00 47.12 102 SER A C 1
ATOM 790 O O . SER A 1 102 ? 16.104 22.036 -5.588 1.00 47.12 102 SER A O 1
ATOM 792 N N . THR A 1 103 ? 16.876 20.098 -4.778 1.00 48.47 103 THR A N 1
ATOM 793 C CA . THR A 1 103 ? 15.653 19.797 -4.032 1.00 48.47 103 THR A CA 1
ATOM 794 C C . THR A 1 103 ? 15.865 20.322 -2.610 1.00 48.47 103 THR A C 1
ATOM 796 O O . THR A 1 103 ? 16.899 20.004 -2.015 1.00 48.47 103 THR A O 1
ATOM 799 N N . PRO A 1 104 ? 14.957 21.143 -2.054 1.00 43.22 104 PRO A N 1
ATOM 800 C CA . PRO A 1 104 ? 15.103 21.627 -0.693 1.00 43.22 104 PRO A CA 1
ATOM 801 C C . PRO A 1 104 ? 15.007 20.446 0.272 1.00 43.22 104 PRO A C 1
ATOM 803 O O . PRO A 1 104 ? 14.040 19.684 0.257 1.00 43.22 104 PRO A O 1
ATOM 806 N N . GLN A 1 105 ? 16.043 20.294 1.093 1.00 43.25 105 GLN A N 1
ATOM 807 C CA . GLN A 1 105 ? 16.061 19.355 2.204 1.00 43.25 105 GLN A CA 1
ATOM 808 C C . GLN A 1 105 ? 14.914 19.678 3.177 1.00 43.25 105 GLN A C 1
ATOM 810 O O . GLN A 1 105 ? 14.809 20.827 3.614 1.00 43.25 105 GLN A O 1
ATOM 815 N N . PRO A 1 106 ? 14.078 18.703 3.574 1.00 56.25 106 PRO A N 1
ATOM 816 C CA . PRO A 1 106 ? 13.286 18.833 4.788 1.00 56.25 106 PRO A CA 1
ATOM 817 C C . PRO A 1 106 ? 14.241 18.762 5.996 1.00 56.25 106 PRO A C 1
ATOM 819 O O . PRO A 1 106 ? 14.994 17.792 6.113 1.00 56.25 106 PRO A O 1
ATOM 822 N N . PRO A 1 107 ? 14.270 19.769 6.886 1.00 50.25 107 PRO A N 1
ATOM 823 C CA . PRO A 1 107 ? 15.190 19.788 8.017 1.00 50.25 107 PRO A CA 1
ATOM 824 C C . PRO A 1 107 ? 14.689 18.875 9.147 1.00 50.25 107 PRO A C 1
ATOM 826 O O . PRO A 1 107 ? 14.163 19.341 10.153 1.00 50.25 107 PRO A O 1
ATOM 829 N N . GLU A 1 108 ? 14.885 17.563 9.017 1.00 53.56 108 GLU A N 1
ATOM 830 C CA . GLU A 1 108 ? 14.796 16.618 10.140 1.00 53.56 108 GLU A CA 1
ATOM 831 C C . GLU A 1 108 ? 16.186 16.372 10.74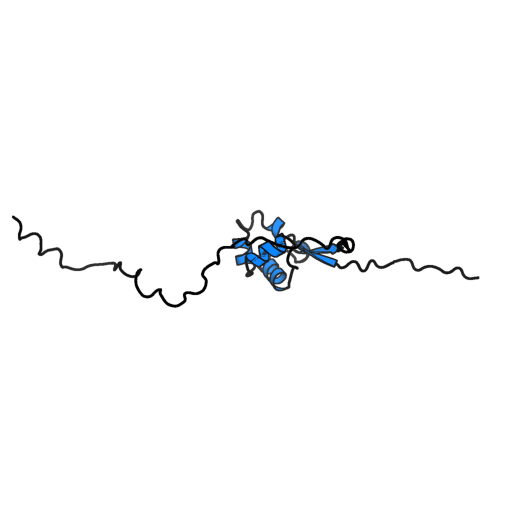5 1.00 53.56 108 GLU A C 1
ATOM 833 O O . GLU A 1 108 ? 16.746 15.288 10.633 1.00 53.56 108 GLU A O 1
ATOM 838 N N . ALA A 1 109 ? 16.761 17.400 11.376 1.00 50.59 109 ALA A N 1
ATOM 839 C CA . ALA A 1 109 ? 17.873 17.253 12.325 1.00 50.59 109 ALA A CA 1
ATOM 840 C C . ALA A 1 109 ? 18.118 18.552 13.114 1.00 50.59 109 ALA A C 1
ATOM 842 O O . ALA A 1 109 ? 19.164 19.183 12.994 1.00 50.59 109 ALA A O 1
ATOM 843 N N . ARG A 1 110 ? 17.164 18.961 13.955 1.00 48.12 110 ARG A N 1
ATOM 844 C CA . ARG A 1 110 ? 17.470 19.761 15.153 1.00 48.12 110 ARG A CA 1
ATOM 845 C C . ARG A 1 110 ? 16.646 19.229 16.308 1.00 48.12 110 ARG A C 1
ATOM 847 O O . ARG A 1 110 ? 15.527 19.665 16.551 1.00 48.12 110 ARG A O 1
ATOM 854 N N . ARG A 1 111 ? 17.205 18.223 16.973 1.00 54.22 111 ARG A N 1
ATOM 855 C CA . ARG A 1 111 ? 16.624 17.615 18.165 1.00 54.22 111 ARG A CA 1
ATOM 856 C C . ARG A 1 111 ? 16.929 18.373 19.459 1.00 54.22 111 ARG A C 1
ATOM 858 O O . ARG A 1 111 ? 16.432 17.941 20.480 1.00 54.22 111 ARG A O 1
ATOM 865 N N . ASP A 1 112 ? 17.606 19.524 19.436 1.00 49.72 112 ASP A N 1
ATOM 866 C CA . ASP A 1 112 ? 18.014 20.205 20.676 1.00 49.72 112 ASP A CA 1
ATOM 867 C C . ASP A 1 112 ? 17.904 21.741 20.602 1.00 49.72 112 ASP A C 1
ATOM 869 O O . ASP A 1 112 ? 18.910 22.434 20.685 1.00 49.72 112 ASP A O 1
ATOM 873 N N . GLU A 1 113 ? 16.698 22.308 20.436 1.00 50.66 113 GLU A N 1
ATOM 874 C CA . GLU A 1 113 ? 16.477 23.742 20.752 1.00 50.66 113 GLU A CA 1
ATOM 875 C C . GLU A 1 113 ? 15.003 24.159 20.977 1.00 50.66 113 GLU A C 1
ATOM 877 O O . GLU A 1 113 ? 14.631 25.309 20.766 1.00 50.66 113 GLU A O 1
ATOM 882 N N . ILE A 1 114 ? 14.123 23.257 21.431 1.00 47.19 114 ILE A N 1
ATOM 883 C CA . ILE A 1 114 ? 12.730 23.600 21.803 1.00 47.19 114 ILE A CA 1
ATOM 884 C C . ILE A 1 114 ? 12.599 23.629 23.332 1.00 47.19 114 ILE A C 1
ATOM 886 O O . ILE A 1 114 ? 11.797 22.916 23.922 1.00 47.19 114 ILE A O 1
ATOM 890 N N . VAL A 1 115 ? 13.434 24.430 23.999 1.00 54.28 115 VAL A N 1
ATOM 891 C CA . VAL A 1 115 ? 13.359 24.621 25.463 1.00 54.28 115 VAL A CA 1
ATOM 892 C C . VAL A 1 115 ? 13.041 26.065 25.853 1.00 54.28 115 VAL A C 1
ATOM 894 O O . VAL A 1 115 ? 12.925 26.340 27.039 1.00 54.28 115 VAL A O 1
ATOM 897 N N . ARG A 1 116 ? 12.840 27.019 24.924 1.00 51.12 116 ARG A N 1
ATOM 898 C CA . ARG A 1 116 ? 12.772 28.426 25.369 1.00 51.12 116 ARG A CA 1
ATOM 899 C C . ARG A 1 116 ? 11.606 29.344 25.034 1.00 51.12 116 ARG A C 1
ATOM 901 O O . ARG A 1 116 ? 11.551 30.335 25.738 1.00 51.12 116 ARG A O 1
ATOM 908 N N . ASN A 1 117 ? 10.656 29.096 24.123 1.00 53.97 117 ASN A N 1
ATOM 909 C CA . ASN A 1 117 ? 9.719 30.196 23.784 1.00 53.97 117 ASN A CA 1
ATOM 910 C C . ASN A 1 117 ? 8.280 29.829 23.347 1.00 53.97 117 ASN A C 1
ATOM 912 O O . ASN A 1 117 ? 7.767 30.425 22.406 1.00 53.97 117 ASN A O 1
ATOM 916 N N . ALA A 1 118 ? 7.580 28.909 24.025 1.00 49.59 118 ALA A N 1
ATOM 917 C CA . ALA A 1 118 ? 6.124 28.760 23.794 1.00 49.59 118 ALA A CA 1
ATOM 918 C C . ALA A 1 118 ? 5.285 28.262 24.993 1.00 49.59 118 ALA A C 1
ATOM 920 O O . ALA A 1 118 ? 4.148 27.838 24.814 1.00 49.59 118 ALA A O 1
ATOM 921 N N . LEU A 1 119 ? 5.806 28.349 26.220 1.00 55.06 119 LEU A N 1
ATOM 922 C CA . LEU A 1 119 ? 5.045 28.131 27.460 1.00 55.06 119 LEU A CA 1
ATOM 923 C C . LEU A 1 119 ? 5.119 29.392 28.332 1.00 55.06 119 LEU A C 1
ATOM 925 O O . LEU A 1 119 ? 5.690 29.385 29.416 1.00 55.06 119 LEU A O 1
ATOM 929 N N . SER A 1 120 ? 4.571 30.501 27.834 1.00 53.12 120 SER A N 1
ATOM 930 C CA . SER A 1 120 ? 4.287 31.674 28.670 1.00 53.12 120 SER A CA 1
ATOM 931 C C . SER A 1 120 ? 2.967 32.320 28.263 1.00 53.12 120 SER A C 1
ATOM 933 O O . SER A 1 120 ? 2.897 33.454 27.803 1.00 53.12 120 SER A O 1
ATOM 935 N N . THR A 1 121 ? 1.897 31.555 28.441 1.00 55.53 121 THR A N 1
ATOM 936 C CA . THR A 1 121 ? 0.615 32.118 28.865 1.00 55.53 121 THR A CA 1
ATOM 937 C C . THR A 1 121 ? 0.153 31.299 30.064 1.00 55.53 121 THR A C 1
ATOM 939 O O . THR A 1 121 ? -0.402 30.214 29.881 1.00 55.53 121 THR A O 1
ATOM 942 N N . PRO A 1 122 ? 0.425 31.755 31.296 1.00 52.25 122 PRO A N 1
ATOM 943 C CA . PRO A 1 122 ? -0.253 31.237 32.468 1.00 52.25 122 PRO A CA 1
ATOM 944 C C . PRO A 1 122 ? -1.726 31.671 32.412 1.00 52.25 122 PRO A C 1
ATOM 946 O O . PRO A 1 122 ? -1.995 32.871 32.293 1.00 52.25 122 PRO A O 1
ATOM 949 N N . PRO A 1 123 ? -2.686 30.737 32.483 1.00 50.62 123 PRO A N 1
ATOM 950 C CA . PRO A 1 123 ? -4.046 31.079 32.841 1.00 50.62 123 PRO A CA 1
ATOM 951 C C . PRO A 1 123 ? -4.073 31.406 34.343 1.00 50.62 123 PRO A C 1
ATOM 953 O O . PRO A 1 123 ? -3.410 30.755 35.143 1.00 50.62 123 PRO A O 1
ATOM 956 N N . GLU A 1 124 ? -4.875 32.407 34.696 1.00 46.53 124 GLU A N 1
ATOM 957 C CA . GLU A 1 124 ? -5.342 32.696 36.056 1.00 46.53 124 GLU A CA 1
ATOM 958 C C . GLU A 1 124 ? -4.376 33.377 37.049 1.00 46.53 124 GLU A C 1
ATOM 960 O O . GLU A 1 124 ? -3.552 32.778 37.727 1.00 46.53 124 GLU A O 1
ATOM 965 N N . ALA A 1 125 ? -4.670 34.665 37.252 1.00 46.28 125 ALA A N 1
ATOM 966 C CA . ALA A 1 125 ? -5.018 35.222 38.557 1.00 46.28 125 ALA A CA 1
ATOM 967 C C . ALA A 1 125 ? -3.932 35.267 39.655 1.00 46.28 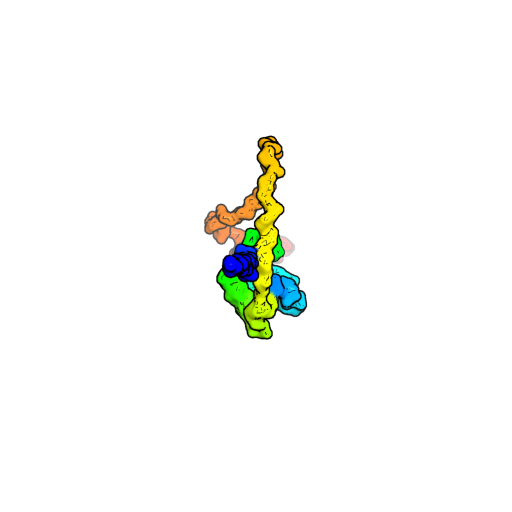125 ALA A C 1
ATOM 969 O O . ALA A 1 125 ? -3.680 34.289 40.353 1.00 46.28 125 ALA A O 1
ATOM 970 N N . ARG A 1 126 ? -3.502 36.493 39.996 1.00 51.06 126 ARG A N 1
ATOM 971 C CA . ARG A 1 126 ? -3.892 37.199 41.244 1.00 51.06 126 ARG A CA 1
ATOM 972 C C . ARG A 1 126 ? -2.958 38.396 41.527 1.00 51.06 126 ARG A C 1
ATOM 974 O O . ARG A 1 126 ? -1.791 38.208 41.828 1.00 51.06 126 ARG A O 1
ATOM 981 N N . ARG A 1 127 ? -3.568 39.591 41.583 1.00 53.50 127 ARG A N 1
ATOM 982 C CA . ARG A 1 127 ? -3.448 40.617 42.654 1.00 53.50 127 ARG A CA 1
ATOM 983 C C . ARG A 1 127 ? -2.692 41.946 42.510 1.00 53.50 127 ARG A C 1
ATOM 985 O O . ARG A 1 127 ? -3.052 42.817 43.295 1.00 53.50 127 ARG A O 1
ATOM 992 N N . ASP A 1 128 ? -1.831 42.227 41.538 1.00 49.94 128 ASP A N 1
ATOM 993 C CA . ASP A 1 128 ? -1.021 43.470 41.645 1.00 49.94 128 ASP A CA 1
ATOM 994 C C . ASP A 1 128 ? -1.418 44.654 40.744 1.00 49.94 128 ASP A C 1
ATOM 996 O O . ASP A 1 128 ? -0.709 45.658 40.672 1.00 49.94 128 ASP A O 1
ATOM 1000 N N . GLU A 1 129 ? -2.606 44.616 40.136 1.00 50.34 129 GLU A N 1
ATOM 1001 C CA . GLU A 1 129 ? -3.131 45.720 39.312 1.00 50.34 129 GLU A CA 1
ATOM 1002 C C . GLU A 1 129 ? -4.121 46.648 40.053 1.00 50.34 129 GLU A C 1
ATOM 1004 O O . GLU A 1 129 ? -4.867 47.397 39.436 1.00 50.34 129 GLU A O 1
ATOM 1009 N N . ILE A 1 130 ? -4.139 46.635 41.394 1.00 52.88 130 ILE A N 1
ATOM 1010 C CA . ILE A 1 130 ? -4.987 47.547 42.200 1.00 52.88 130 ILE A CA 1
ATOM 1011 C C . ILE A 1 130 ? -4.194 48.750 42.758 1.00 52.88 130 ILE A C 1
ATOM 1013 O O . ILE A 1 130 ? -4.784 49.748 43.164 1.00 52.88 130 ILE A O 1
ATOM 1017 N N . VAL A 1 131 ? -2.855 48.745 42.733 1.00 55.84 131 VAL A N 1
ATOM 1018 C CA . VAL A 1 131 ? -2.063 49.789 43.429 1.00 55.84 131 VAL A CA 1
ATOM 1019 C C . VAL A 1 131 ? -1.579 50.928 42.516 1.00 55.84 131 VAL A C 1
ATOM 1021 O O . VAL A 1 131 ? -1.205 51.991 43.009 1.00 55.84 131 VAL A O 1
ATOM 1024 N N . LYS A 1 132 ? -1.633 50.791 41.185 1.00 55.56 132 LYS A N 1
ATOM 1025 C CA . LYS A 1 132 ? -1.032 51.789 40.272 1.00 55.56 132 LYS A CA 1
ATOM 1026 C C . LYS A 1 132 ? -1.961 52.879 39.722 1.00 55.56 132 LYS A C 1
ATOM 1028 O O . LYS A 1 132 ? -1.468 53.769 39.041 1.00 55.56 132 LYS A O 1
ATOM 1033 N N . LEU A 1 133 ? -3.248 52.892 40.085 1.00 54.06 133 LEU A N 1
ATOM 1034 C CA . LEU A 1 133 ? -4.203 53.942 39.676 1.00 54.06 133 LEU A CA 1
ATOM 1035 C C . LEU A 1 133 ? -4.453 55.047 40.728 1.00 54.06 133 LEU A C 1
ATOM 1037 O O . LEU A 1 133 ? -5.328 55.879 40.534 1.00 54.06 133 LEU A O 1
ATOM 1041 N N . ARG A 1 134 ? -3.681 55.115 41.826 1.00 58.91 134 ARG A N 1
ATOM 1042 C CA . ARG A 1 134 ? -3.796 56.188 42.847 1.00 58.91 134 ARG A CA 1
ATOM 1043 C C . ARG A 1 134 ? -2.666 57.225 42.852 1.00 58.91 134 ARG A C 1
ATOM 1045 O O . ARG A 1 134 ? -2.519 57.955 43.826 1.00 58.91 134 ARG A O 1
ATOM 1052 N N . LYS A 1 135 ? -1.840 57.305 41.804 1.00 56.91 135 LYS A N 1
ATOM 1053 C CA . LYS A 1 135 ? -0.727 58.275 41.778 1.00 56.91 135 LYS A CA 1
ATOM 1054 C C . LYS A 1 135 ? -0.534 59.001 40.448 1.00 56.91 135 LYS A C 1
ATOM 1056 O O . LYS A 1 135 ? 0.593 59.280 40.052 1.00 56.91 135 LYS A O 1
ATOM 1061 N N . ALA A 1 136 ? -1.641 59.313 39.788 1.00 53.12 136 ALA A N 1
ATOM 1062 C CA . ALA A 1 136 ? -1.713 60.327 38.743 1.00 53.12 136 ALA A CA 1
ATOM 1063 C C . ALA A 1 136 ? -3.149 60.874 38.735 1.00 53.12 136 ALA A C 1
ATOM 1065 O O . ALA A 1 136 ? -4.021 60.307 38.081 1.00 53.12 136 ALA A O 1
ATOM 1066 N N . GLY A 1 137 ? -3.397 61.899 39.553 1.00 42.91 137 GLY A N 1
ATOM 1067 C CA . GLY A 1 137 ? -4.708 62.511 39.779 1.00 42.91 137 GLY A CA 1
ATOM 1068 C C . GLY A 1 137 ? -4.801 63.085 41.177 1.00 42.91 137 GLY A C 1
ATOM 1069 O O . GLY A 1 137 ? -5.250 62.331 42.066 1.00 42.91 137 GLY A O 1
#

Radius of gyration: 30.79 Å; chains: 1; bounding box: 43×106×82 Å

Foldseek 3Di:
DDDDDDDDDPPPVQPKAKAFCLVVVCVPLPPDLCVLCVQLVHDSVVSVCNVVVNDGCDPSNLSSSCSSCVVDDSCNTMDIDGDPPPPDDDDDDDDDDDDDDDDDDDPPDDPPDPPDDDPPDDDDDDDDPPPPPPPDD

Organism: NCBI:txid412755

Secondary structure (DSSP, 8-state):
-----PPS-----PPEEEEE-HHHHTBTTBSSHHHHHHHHTS-HHHHHHHHTTSS---HHHHHHHHHH-TTS-HHHHEEEEE---TT---------------PPPP-----S--SSSS--------S-SSSTTSS--